Protein AF-A0A537W1F1-F1 (afdb_monomer_lite)

Secondary structure (DSSP, 8-state):
-GGGSPPGGGTTGGGS-HHHHHHHHHHHHHHHHHHHHHHHHHHHHHHHHHHHHHHTT--EEEEESHHHHHHHHHHHHHHHHHH---GGGEEEEETTTTHHHHS--TTGGG--HHHHTTT-

Radius of gyration: 18.55 Å; chains: 1; bounding box: 43×35×48 Å

Sequence (120 aa):
METERPSPRYSGIDLWSPAEILDSMIEGQFAAVAAVHAARPALERAALAIEERLRAGGRLVYAGAGTSGRLAVQDGAELMPTFSWPAERLLLLMAGGDDALLRAVEGAEDTADEAAALIY

pLDDT: mean 92.56, std 8.45, range [57.47, 98.75]

Structure (mmCIF, N/CA/C/O backbone):
data_AF-A0A537W1F1-F1
#
_entry.id   AF-A0A537W1F1-F1
#
loop_
_atom_site.group_PDB
_atom_site.id
_atom_site.type_symbol
_atom_site.label_atom_id
_atom_site.label_alt_id
_atom_site.label_comp_id
_atom_site.label_asym_id
_atom_site.label_entity_id
_atom_site.label_seq_id
_atom_site.pdbx_PDB_ins_code
_atom_site.Cartn_x
_atom_site.Cartn_y
_atom_site.Cartn_z
_atom_site.occupancy
_atom_site.B_iso_or_equiv
_atom_site.auth_seq_id
_atom_site.auth_comp_id
_atom_site.auth_asym_id
_atom_site.auth_atom_id
_atom_site.pdbx_PDB_model_num
ATOM 1 N N . MET A 1 1 ? -7.397 1.373 -17.934 1.00 73.56 1 MET A N 1
ATOM 2 C CA . MET A 1 1 ? -6.909 1.952 -16.662 1.00 73.56 1 MET A CA 1
ATOM 3 C C . MET A 1 1 ? -5.413 2.209 -16.824 1.00 73.56 1 MET A C 1
ATOM 5 O O . MET A 1 1 ? -4.805 1.475 -17.590 1.00 73.56 1 MET A O 1
ATOM 9 N N . GLU A 1 2 ? -4.820 3.235 -16.198 1.00 88.38 2 GLU A N 1
ATOM 10 C CA . GLU A 1 2 ? -3.374 3.515 -16.363 1.00 88.38 2 GLU A CA 1
ATOM 11 C C . GLU A 1 2 ? -2.491 2.323 -15.945 1.00 88.38 2 GLU A C 1
ATOM 13 O O . GLU A 1 2 ? -1.473 2.085 -16.584 1.00 88.38 2 GLU A O 1
ATOM 18 N N . THR A 1 3 ? -2.9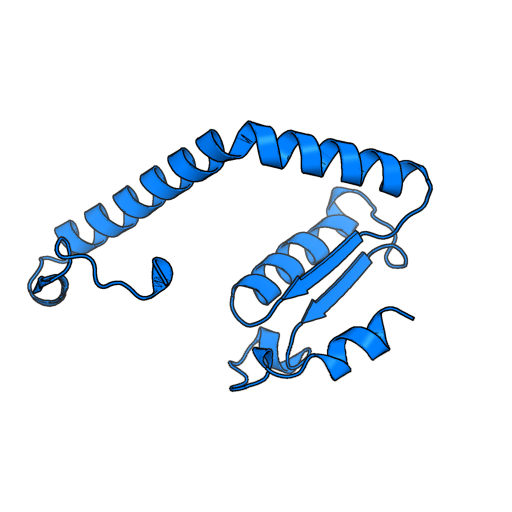17 1.534 -14.951 1.00 92.31 3 THR A N 1
ATOM 19 C CA . THR A 1 3 ? -2.228 0.311 -14.489 1.00 92.31 3 THR A CA 1
ATOM 20 C C . THR A 1 3 ? -2.141 -0.786 -15.552 1.00 92.31 3 THR A C 1
ATOM 22 O O . THR A 1 3 ? -1.173 -1.535 -15.567 1.00 92.31 3 THR A O 1
ATOM 25 N N . GLU A 1 4 ? -3.107 -0.835 -16.474 1.00 94.44 4 GLU A N 1
ATOM 26 C CA . GLU A 1 4 ? -3.192 -1.834 -17.551 1.00 94.44 4 GLU A CA 1
ATOM 27 C C . GLU A 1 4 ? -2.574 -1.341 -18.867 1.00 94.44 4 GLU A C 1
ATOM 29 O O . GLU A 1 4 ? -2.596 -2.044 -19.879 1.00 94.44 4 GLU A O 1
ATOM 34 N N . ARG A 1 5 ? -2.078 -0.094 -18.913 1.00 94.88 5 ARG A N 1
ATOM 35 C CA . ARG A 1 5 ? -1.526 0.468 -20.148 1.00 94.88 5 ARG A CA 1
ATOM 36 C C . ARG A 1 5 ? -0.080 -0.007 -20.322 1.00 94.88 5 ARG A C 1
ATOM 38 O O . ARG A 1 5 ? 0.760 0.327 -19.486 1.00 94.88 5 ARG A O 1
ATOM 45 N N . PRO A 1 6 ? 0.261 -0.693 -21.429 1.00 92.81 6 PRO A N 1
ATOM 46 C CA . PRO A 1 6 ? 1.639 -1.084 -21.680 1.00 92.81 6 PRO A CA 1
ATOM 47 C C . PRO A 1 6 ? 2.516 0.161 -21.816 1.00 92.81 6 PRO A C 1
ATOM 49 O O . PRO A 1 6 ? 2.169 1.123 -22.506 1.00 92.81 6 PRO A O 1
ATOM 52 N N . SER A 1 7 ? 3.667 0.140 -21.152 1.00 93.50 7 SER A N 1
ATOM 53 C CA . SER A 1 7 ? 4.656 1.208 -21.254 1.00 93.50 7 SER A CA 1
ATOM 54 C C . SER A 1 7 ? 5.547 0.968 -22.475 1.00 93.50 7 SER A C 1
ATOM 56 O O . SER A 1 7 ? 6.243 -0.050 -22.516 1.00 93.50 7 SER A O 1
ATOM 58 N N . PRO A 1 8 ? 5.612 1.901 -23.446 1.00 94.50 8 PRO A N 1
ATOM 59 C CA . PRO A 1 8 ? 6.502 1.767 -24.600 1.00 94.50 8 PRO A CA 1
ATOM 60 C C . PRO A 1 8 ? 7.977 1.601 -24.211 1.00 94.50 8 PRO A C 1
ATOM 62 O O . PRO A 1 8 ? 8.729 0.951 -24.936 1.00 94.50 8 PRO A O 1
ATOM 65 N N . ARG A 1 9 ? 8.373 2.133 -23.040 1.00 92.94 9 ARG A N 1
ATOM 66 C CA . ARG A 1 9 ? 9.722 1.994 -22.466 1.00 92.94 9 ARG A CA 1
ATOM 67 C C . ARG A 1 9 ? 10.142 0.531 -22.325 1.00 92.94 9 ARG A C 1
ATOM 69 O O . ARG A 1 9 ? 11.311 0.240 -22.525 1.00 92.94 9 ARG A O 1
ATOM 76 N N . TYR A 1 10 ? 9.212 -0.366 -21.997 1.00 95.31 10 TYR A N 1
ATOM 77 C CA . TYR A 1 10 ? 9.502 -1.772 -21.685 1.00 95.31 10 TYR A CA 1
ATOM 78 C C . TYR A 1 10 ? 9.147 -2.732 -22.831 1.00 95.31 10 TYR A C 1
ATOM 80 O O . TYR A 1 10 ? 9.070 -3.937 -22.623 1.00 95.31 10 TYR A O 1
ATOM 88 N N . SER A 1 11 ? 8.929 -2.218 -24.047 1.00 95.06 11 SER A N 1
ATOM 89 C CA . SER A 1 11 ? 8.447 -3.000 -25.201 1.00 95.06 11 SER A CA 1
ATOM 90 C C . SER A 1 11 ? 9.371 -4.134 -25.675 1.00 95.06 11 SER A C 1
ATOM 92 O O . SER A 1 11 ? 8.913 -4.990 -26.423 1.00 95.06 11 SER A O 1
ATOM 94 N N . GLY A 1 12 ? 10.632 -4.161 -25.236 1.00 96.19 12 GLY A N 1
ATOM 95 C CA . GLY A 1 12 ? 11.591 -5.239 -25.513 1.00 96.19 12 GLY A CA 1
ATOM 96 C C . GLY A 1 12 ? 12.371 -5.672 -24.274 1.00 96.19 12 GLY A C 1
ATOM 97 O O . GLY A 1 12 ? 13.548 -6.004 -24.382 1.00 96.19 12 GLY A O 1
ATOM 98 N N . ILE A 1 13 ? 11.752 -5.581 -23.090 1.00 96.62 13 ILE A N 1
ATOM 99 C CA . ILE A 1 13 ? 12.400 -5.885 -21.804 1.00 96.62 13 ILE A CA 1
ATOM 100 C C . ILE A 1 13 ? 12.926 -7.329 -21.716 1.00 96.62 13 ILE A C 1
ATOM 102 O O . ILE A 1 13 ? 13.877 -7.598 -20.993 1.00 96.62 13 ILE A O 1
ATOM 106 N N . ASP A 1 14 ? 12.347 -8.252 -22.482 1.00 96.62 14 ASP A N 1
ATOM 107 C CA . ASP A 1 14 ? 12.767 -9.649 -22.614 1.00 96.62 14 ASP A CA 1
ATOM 108 C C . ASP A 1 14 ? 14.097 -9.830 -23.368 1.00 96.62 14 ASP A C 1
ATOM 110 O O . ASP A 1 14 ? 14.732 -10.877 -23.253 1.00 96.62 14 ASP A O 1
ATOM 114 N N . LEU A 1 15 ? 14.535 -8.808 -24.109 1.00 97.88 15 LEU A N 1
ATOM 115 C CA . LEU A 1 15 ? 15.807 -8.784 -24.838 1.00 97.88 15 LEU A CA 1
ATOM 116 C C . LEU A 1 15 ? 16.911 -8.022 -24.093 1.00 97.88 15 LEU A C 1
ATOM 118 O O . LEU A 1 15 ? 18.047 -7.970 -24.569 1.00 97.88 15 LEU A O 1
ATOM 122 N N . TRP A 1 16 ? 16.586 -7.394 -22.962 1.00 98.25 16 TRP A N 1
ATOM 123 C CA . TRP A 1 16 ? 17.540 -6.613 -22.181 1.00 98.25 16 TRP A CA 1
ATOM 124 C C . TRP A 1 16 ? 18.517 -7.514 -21.432 1.00 98.25 16 TRP A C 1
ATOM 126 O O . TRP A 1 16 ? 18.226 -8.661 -21.083 1.00 98.25 16 TRP A O 1
ATOM 136 N N . SER A 1 17 ? 19.697 -6.976 -21.142 1.00 98.69 17 SER A N 1
ATOM 137 C CA . SER A 1 17 ? 20.621 -7.625 -20.223 1.00 98.69 17 SER A CA 1
ATOM 138 C C . SER A 1 17 ? 20.040 -7.659 -18.800 1.00 98.69 17 SER A C 1
ATOM 140 O O . SER A 1 17 ? 19.263 -6.779 -18.415 1.00 98.69 17 SER A O 1
ATOM 142 N N . PRO A 1 18 ? 20.458 -8.618 -17.953 1.00 98.38 18 PRO A N 1
ATOM 143 C CA . PRO A 1 18 ? 20.031 -8.650 -16.555 1.00 98.38 18 PRO A CA 1
ATOM 144 C C . PRO A 1 18 ? 20.325 -7.351 -15.789 1.00 98.38 18 PRO A C 1
ATOM 146 O O . PRO A 1 18 ? 19.546 -6.974 -14.919 1.00 98.38 18 PRO A O 1
ATOM 149 N N . ALA A 1 19 ? 21.421 -6.657 -16.118 1.00 98.56 19 ALA A N 1
ATOM 150 C CA . ALA A 1 19 ? 21.773 -5.383 -15.495 1.00 98.56 19 ALA A CA 1
ATOM 151 C C . ALA A 1 19 ? 20.749 -4.287 -15.828 1.00 98.56 19 ALA A C 1
ATOM 153 O O . ALA A 1 19 ? 20.243 -3.637 -14.922 1.00 98.56 19 ALA A O 1
ATOM 154 N N . GLU A 1 20 ? 20.369 -4.149 -17.101 1.00 98.31 20 GLU A N 1
ATOM 155 C CA . GLU A 1 20 ? 19.358 -3.174 -17.536 1.00 98.31 20 GLU A CA 1
ATOM 156 C C . GLU A 1 20 ? 17.984 -3.456 -16.913 1.00 98.31 20 GLU A C 1
ATOM 158 O O . GLU A 1 20 ? 17.278 -2.530 -16.511 1.00 98.31 20 GLU A O 1
ATOM 163 N N . ILE A 1 21 ? 17.609 -4.735 -16.782 1.00 98.19 21 ILE A N 1
ATOM 164 C CA . ILE A 1 21 ? 16.371 -5.126 -16.095 1.00 98.19 21 ILE A CA 1
ATOM 165 C C . ILE A 1 21 ? 16.423 -4.681 -14.630 1.00 98.19 21 ILE A C 1
ATOM 167 O O . ILE A 1 21 ? 15.496 -4.013 -14.167 1.00 98.19 21 ILE A O 1
ATOM 171 N N . LEU A 1 22 ? 17.503 -5.004 -13.911 1.00 98.25 22 LEU A N 1
ATOM 172 C CA . LEU A 1 22 ? 17.668 -4.630 -12.504 1.00 98.25 22 LEU A CA 1
ATOM 173 C C . LEU A 1 22 ? 17.652 -3.112 -12.307 1.00 98.25 22 LEU A C 1
ATOM 175 O O . LEU A 1 22 ? 16.922 -2.625 -11.441 1.00 98.25 22 LEU A O 1
ATOM 179 N N . ASP A 1 23 ? 18.383 -2.370 -13.136 1.00 98.19 23 ASP A N 1
ATOM 180 C CA . ASP A 1 23 ? 18.399 -0.909 -13.094 1.00 98.19 23 ASP A CA 1
ATOM 181 C C . ASP A 1 23 ? 16.985 -0.350 -13.294 1.00 98.19 23 ASP A C 1
ATOM 183 O O . ASP A 1 23 ? 16.535 0.494 -12.519 1.00 98.19 23 ASP A O 1
ATOM 187 N N . SER A 1 24 ? 16.218 -0.895 -14.244 1.00 97.56 24 SER A N 1
ATOM 188 C CA . SER A 1 24 ? 14.842 -0.451 -14.490 1.00 97.56 24 SER A CA 1
ATOM 189 C C . SER A 1 24 ? 13.881 -0.726 -13.326 1.00 97.56 24 SER A C 1
ATOM 191 O O . SER A 1 24 ? 12.981 0.076 -13.057 1.00 97.56 24 SER A O 1
ATOM 193 N N . MET A 1 25 ? 14.077 -1.829 -12.596 1.00 97.38 25 MET A N 1
ATOM 194 C CA . MET A 1 25 ? 13.294 -2.138 -11.397 1.00 97.38 25 MET A CA 1
ATOM 195 C C . MET A 1 25 ? 13.617 -1.158 -10.265 1.00 97.38 25 MET A C 1
ATOM 197 O O . MET A 1 25 ? 12.704 -0.687 -9.584 1.00 97.38 25 MET A O 1
ATOM 201 N N . ILE A 1 26 ? 14.899 -0.822 -10.086 1.00 98.25 26 ILE A N 1
ATOM 202 C CA . ILE A 1 26 ? 15.370 0.149 -9.090 1.00 98.25 26 ILE A CA 1
ATOM 203 C C . ILE A 1 26 ? 14.844 1.554 -9.415 1.00 98.25 26 ILE A C 1
ATOM 205 O O . ILE A 1 26 ? 14.326 2.241 -8.535 1.00 98.25 26 ILE A O 1
ATOM 209 N N . GLU A 1 27 ? 14.895 1.972 -10.680 1.00 97.56 27 GLU A N 1
ATOM 210 C CA . GLU A 1 27 ? 14.283 3.223 -11.144 1.00 97.56 27 GLU A CA 1
ATOM 211 C C . GLU A 1 27 ? 12.782 3.282 -10.833 1.00 97.56 27 GLU A C 1
ATOM 213 O O . GLU A 1 27 ? 12.281 4.316 -10.384 1.00 97.56 27 GLU A O 1
ATOM 218 N N . GLY A 1 28 ? 12.070 2.163 -11.005 1.00 97.00 28 GLY A N 1
ATOM 219 C CA . GLY A 1 28 ? 10.670 2.032 -10.605 1.00 97.00 28 GLY A CA 1
ATOM 220 C C . GLY A 1 28 ? 10.448 2.306 -9.112 1.00 97.00 28 GLY A C 1
ATOM 221 O O . GLY A 1 28 ? 9.488 2.991 -8.756 1.00 97.00 28 GLY A O 1
ATOM 222 N N . GLN A 1 29 ? 11.361 1.863 -8.239 1.00 98.12 29 GLN A N 1
ATOM 223 C CA . GLN A 1 29 ? 11.301 2.176 -6.804 1.00 98.12 29 GLN A CA 1
ATOM 224 C C . GLN A 1 29 ? 11.493 3.674 -6.538 1.00 98.12 29 GLN A C 1
ATOM 226 O O . GLN A 1 29 ? 10.752 4.258 -5.747 1.00 98.12 29 GLN A O 1
ATOM 231 N N . PHE A 1 30 ? 12.429 4.334 -7.228 1.00 98.31 30 PHE A N 1
ATOM 232 C CA . PHE A 1 30 ? 12.597 5.786 -7.099 1.00 98.31 30 PHE A CA 1
ATOM 233 C C . PHE A 1 30 ? 11.357 6.556 -7.566 1.00 98.31 30 PHE A C 1
ATOM 235 O O . PHE A 1 30 ? 10.935 7.508 -6.904 1.00 98.31 30 PHE A O 1
ATOM 242 N N . ALA A 1 31 ? 10.732 6.123 -8.663 1.00 97.31 31 ALA A N 1
ATOM 243 C CA . ALA A 1 31 ? 9.477 6.700 -9.130 1.00 97.31 31 ALA A CA 1
ATOM 244 C C . ALA A 1 31 ? 8.342 6.508 -8.108 1.00 97.31 31 ALA A C 1
ATOM 246 O O . ALA A 1 31 ? 7.582 7.445 -7.859 1.00 97.31 31 ALA A O 1
ATOM 247 N N . ALA A 1 32 ? 8.262 5.339 -7.464 1.00 97.44 32 ALA A N 1
ATOM 248 C CA . ALA A 1 32 ? 7.295 5.081 -6.398 1.00 97.44 32 ALA A CA 1
ATOM 249 C C . ALA A 1 32 ? 7.499 6.026 -5.201 1.00 97.44 32 ALA A C 1
ATOM 251 O O . ALA A 1 32 ? 6.540 6.641 -4.734 1.00 97.44 32 ALA A O 1
ATOM 252 N N . VAL A 1 33 ? 8.745 6.230 -4.756 1.00 98.31 33 VAL A N 1
ATOM 253 C CA . VAL A 1 33 ? 9.068 7.193 -3.686 1.00 98.31 33 VAL A CA 1
ATOM 254 C C . VAL A 1 33 ? 8.647 8.614 -4.073 1.00 98.31 33 VAL A C 1
ATOM 256 O O . VAL A 1 33 ? 8.023 9.314 -3.272 1.00 98.31 33 VAL A O 1
ATOM 259 N N . ALA A 1 34 ? 8.927 9.040 -5.308 1.00 98.56 34 ALA A N 1
ATOM 260 C CA . ALA A 1 34 ? 8.514 10.352 -5.800 1.00 98.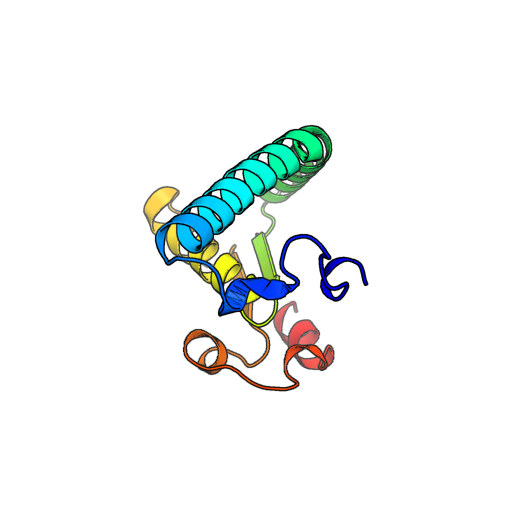56 34 ALA A CA 1
ATOM 261 C C . ALA A 1 34 ? 6.981 10.506 -5.832 1.00 98.56 34 ALA A C 1
ATOM 263 O O . ALA A 1 34 ? 6.458 11.553 -5.439 1.00 98.56 34 ALA A O 1
ATOM 264 N N . ALA A 1 35 ? 6.252 9.462 -6.238 1.00 98.31 35 ALA A N 1
ATOM 265 C CA . ALA A 1 35 ? 4.792 9.450 -6.242 1.00 98.31 35 ALA A CA 1
ATOM 266 C C . ALA A 1 35 ? 4.210 9.559 -4.821 1.00 98.31 35 ALA A C 1
ATOM 268 O O . ALA A 1 35 ? 3.308 10.364 -4.587 1.00 98.31 35 ALA A O 1
ATOM 269 N N . VAL A 1 36 ? 4.764 8.821 -3.851 1.00 98.19 36 VAL A N 1
ATOM 270 C CA . VAL A 1 36 ? 4.368 8.918 -2.435 1.00 98.19 36 VAL A CA 1
ATOM 271 C C . VAL A 1 36 ? 4.635 10.321 -1.888 1.00 98.19 36 VAL A C 1
ATOM 273 O O . VAL A 1 36 ? 3.776 10.899 -1.221 1.00 98.19 36 VAL A O 1
ATOM 276 N N . HIS A 1 37 ? 5.784 10.915 -2.220 1.00 98.50 37 HIS A N 1
ATOM 277 C CA . HIS A 1 37 ? 6.091 12.289 -1.828 1.00 98.50 37 HIS A CA 1
ATOM 278 C C . HIS A 1 37 ? 5.079 13.289 -2.410 1.00 98.50 37 HIS A C 1
ATOM 280 O O . HIS A 1 37 ? 4.598 14.170 -1.697 1.00 98.50 37 HIS A O 1
ATOM 286 N N . ALA A 1 38 ? 4.695 13.136 -3.680 1.00 98.56 38 ALA A N 1
ATOM 287 C CA . ALA A 1 38 ? 3.658 13.963 -4.295 1.00 98.56 38 ALA A CA 1
ATOM 288 C C . ALA A 1 38 ? 2.278 13.774 -3.629 1.00 98.56 38 ALA A C 1
ATOM 290 O O . ALA A 1 38 ? 1.517 14.733 -3.502 1.00 98.56 38 ALA A O 1
ATOM 291 N N . ALA A 1 39 ? 1.972 12.567 -3.142 1.00 98.56 39 ALA A N 1
ATOM 292 C CA . ALA A 1 39 ? 0.738 12.256 -2.420 1.00 98.56 39 ALA A CA 1
ATOM 293 C C . ALA A 1 39 ? 0.716 12.762 -0.963 1.00 98.56 39 ALA A C 1
ATOM 295 O O . ALA A 1 39 ? -0.335 12.703 -0.315 1.00 98.56 39 ALA A O 1
ATOM 296 N N . ARG A 1 40 ? 1.830 13.302 -0.444 1.00 98.62 40 ARG A N 1
ATOM 297 C CA . ARG A 1 40 ? 1.981 13.744 0.954 1.00 98.62 40 ARG A CA 1
ATOM 298 C C . ARG A 1 40 ? 0.800 14.569 1.488 1.00 98.62 40 ARG A C 1
ATOM 300 O O . ARG A 1 40 ? 0.332 14.233 2.572 1.00 98.62 40 ARG A O 1
ATOM 307 N N . PRO A 1 41 ? 0.254 15.583 0.782 1.00 98.62 41 PRO A N 1
ATOM 308 C CA . PRO A 1 41 ? -0.866 16.356 1.321 1.00 98.62 41 PRO A CA 1
ATOM 309 C C . PRO A 1 41 ? -2.134 15.520 1.545 1.00 98.62 41 PRO A C 1
ATOM 311 O O . PRO A 1 41 ? -2.915 15.811 2.446 1.00 98.62 41 PRO A O 1
ATOM 314 N N . ALA A 1 42 ? -2.379 14.500 0.716 1.00 98.69 42 ALA A N 1
ATOM 315 C CA . ALA A 1 42 ? -3.516 13.597 0.892 1.00 98.69 42 ALA A CA 1
ATOM 316 C C . ALA A 1 42 ? -3.283 12.621 2.050 1.00 98.69 42 ALA A C 1
ATOM 318 O O . ALA A 1 42 ? -4.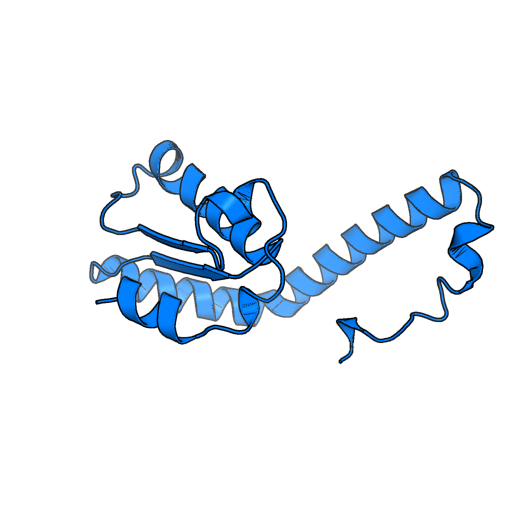189 12.415 2.856 1.00 98.69 42 ALA A O 1
ATOM 319 N N . LEU A 1 43 ? -2.062 12.089 2.162 1.00 98.56 43 LEU A N 1
ATOM 320 C CA . LEU A 1 43 ? -1.654 11.221 3.267 1.00 98.56 43 LEU A CA 1
ATOM 321 C C . LEU A 1 43 ? -1.750 11.942 4.617 1.00 98.56 43 LEU A C 1
ATOM 323 O O . LEU A 1 43 ? -2.271 11.377 5.570 1.00 98.56 43 LEU A O 1
ATOM 327 N N . GLU A 1 44 ? -1.331 13.206 4.688 1.00 98.69 44 GLU A N 1
ATOM 328 C CA . GLU A 1 44 ? -1.441 14.034 5.895 1.00 98.69 44 GLU A CA 1
ATOM 329 C C . GLU A 1 44 ? -2.900 14.211 6.335 1.00 98.69 44 GLU A C 1
ATOM 331 O O . GLU A 1 44 ? -3.234 13.979 7.496 1.00 98.69 44 GLU A O 1
ATOM 336 N N . ARG A 1 45 ? -3.799 14.542 5.398 1.00 98.75 45 ARG A N 1
ATOM 337 C CA . ARG A 1 45 ? -5.236 14.645 5.700 1.00 98.75 45 ARG A CA 1
ATOM 338 C C . ARG A 1 45 ? -5.818 13.320 6.185 1.00 98.75 45 ARG A C 1
ATOM 340 O O . ARG A 1 45 ? -6.617 13.323 7.118 1.00 98.75 45 ARG A O 1
ATOM 347 N N . ALA A 1 46 ? -5.430 12.208 5.562 1.00 98.31 46 ALA A N 1
ATOM 348 C CA . ALA A 1 46 ? -5.874 10.882 5.977 1.00 98.31 46 ALA A CA 1
ATOM 349 C C . ALA A 1 46 ? -5.377 10.549 7.391 1.00 98.31 46 ALA A C 1
ATOM 351 O O . ALA A 1 46 ? -6.179 10.152 8.231 1.00 98.31 46 ALA A O 1
ATOM 352 N N . ALA A 1 47 ? -4.095 10.783 7.682 1.00 98.31 47 ALA A N 1
ATOM 353 C CA . ALA A 1 47 ? -3.501 10.516 8.987 1.00 98.31 47 ALA A CA 1
ATOM 354 C C . ALA A 1 47 ? -4.184 11.309 10.112 1.00 98.31 47 ALA A C 1
ATOM 356 O O . ALA A 1 47 ? -4.552 10.721 11.124 1.00 98.31 47 ALA A O 1
ATOM 357 N N . LEU A 1 48 ? -4.433 12.610 9.914 1.00 98.62 48 LEU A N 1
ATOM 358 C CA . LEU A 1 48 ? -5.128 13.450 10.901 1.00 98.62 48 LEU A CA 1
ATOM 359 C C . LEU A 1 48 ? -6.577 12.993 11.130 1.00 98.62 48 LEU A C 1
ATOM 361 O O . LEU A 1 48 ? -7.040 12.905 12.266 1.00 98.62 48 LEU A O 1
ATOM 365 N N . ALA A 1 49 ? -7.291 12.642 10.058 1.00 98.50 49 ALA A N 1
ATOM 366 C CA . ALA A 1 49 ? -8.656 12.131 10.157 1.00 98.50 49 ALA A CA 1
ATOM 367 C C . ALA A 1 49 ? -8.721 10.762 10.864 1.00 98.50 49 ALA A C 1
ATOM 369 O O . ALA A 1 49 ? -9.674 10.482 11.600 1.00 98.50 49 ALA A O 1
ATOM 370 N N . ILE A 1 50 ? -7.729 9.899 10.635 1.00 97.94 50 ILE A N 1
ATOM 371 C CA . ILE A 1 50 ? -7.590 8.609 11.316 1.00 97.94 50 ILE A CA 1
ATOM 372 C C . ILE A 1 50 ? -7.283 8.839 12.799 1.00 97.94 50 ILE A C 1
ATOM 374 O O . ILE A 1 50 ? -7.979 8.283 13.645 1.00 97.94 50 ILE A O 1
ATOM 378 N N . GLU A 1 51 ? -6.313 9.697 13.125 1.00 97.94 51 GLU A N 1
ATOM 379 C CA . GLU A 1 51 ? -5.933 10.022 14.504 1.00 97.94 51 GLU A CA 1
ATOM 380 C C . GLU A 1 51 ? -7.144 10.462 15.336 1.00 97.94 51 GLU A C 1
ATOM 382 O O . GLU A 1 51 ? -7.388 9.909 16.409 1.00 97.94 51 GLU A O 1
ATOM 387 N N . GLU A 1 52 ? -7.935 11.408 14.826 1.00 98.50 52 GLU A N 1
ATOM 388 C CA . GLU A 1 52 ? -9.134 11.916 15.499 1.00 98.50 52 GLU A CA 1
ATOM 389 C C . GLU A 1 52 ? -10.106 10.779 15.870 1.00 98.50 52 GLU A C 1
ATOM 391 O O . GLU A 1 52 ? -10.553 10.670 17.016 1.00 98.50 52 GLU A O 1
ATOM 396 N N . ARG A 1 53 ? -10.381 9.869 14.926 1.00 98.19 53 ARG A N 1
ATOM 397 C CA . ARG A 1 53 ? -11.284 8.721 15.132 1.00 98.19 53 ARG A CA 1
ATOM 398 C C . ARG A 1 53 ? -10.707 7.701 16.102 1.00 98.19 53 ARG A C 1
ATOM 400 O O . ARG A 1 53 ? -11.438 7.138 16.916 1.00 98.19 53 ARG A O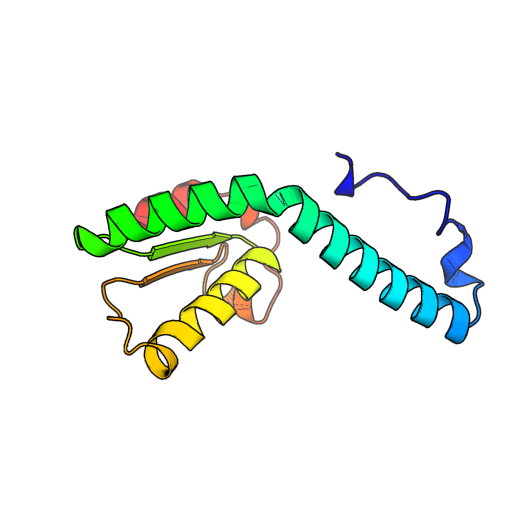 1
ATOM 407 N N . LEU A 1 54 ? -9.400 7.464 16.041 1.00 97.00 54 LEU A N 1
ATOM 408 C CA . LEU A 1 54 ? -8.724 6.559 16.963 1.00 97.00 54 LEU A CA 1
ATOM 409 C C . LEU A 1 54 ? -8.703 7.134 18.387 1.00 97.00 54 LEU A C 1
ATOM 411 O O . LEU A 1 54 ? -8.895 6.382 19.343 1.00 97.00 54 LEU A O 1
ATOM 415 N N . ARG A 1 55 ? -8.562 8.451 18.570 1.00 96.88 55 ARG A N 1
ATOM 416 C CA . ARG A 1 55 ? -8.687 9.083 19.897 1.00 96.88 55 ARG A CA 1
ATOM 417 C C . ARG A 1 55 ? -10.088 8.948 20.483 1.00 96.88 55 ARG A C 1
ATOM 419 O O . ARG A 1 55 ? -10.217 8.771 21.689 1.00 96.88 55 ARG A O 1
ATOM 426 N N . ALA A 1 56 ? -11.117 8.955 19.640 1.00 97.75 56 ALA A N 1
ATOM 427 C CA . ALA A 1 56 ? -12.503 8.726 20.044 1.00 97.75 56 ALA A CA 1
ATOM 428 C C . ALA A 1 56 ? -12.839 7.245 20.346 1.00 97.75 56 ALA A C 1
ATOM 430 O O . ALA A 1 56 ? -14.003 6.913 20.553 1.00 97.75 56 ALA A O 1
ATOM 431 N N . GLY A 1 57 ? -11.846 6.346 20.364 1.00 96.50 57 GLY A N 1
ATOM 432 C CA . GLY A 1 57 ? -12.047 4.917 20.632 1.00 96.50 57 GLY A CA 1
ATOM 433 C C . GLY A 1 57 ? -12.401 4.083 19.397 1.00 96.50 57 GLY A C 1
ATOM 434 O O . GLY A 1 57 ? -12.785 2.926 19.536 1.00 96.50 57 GLY A O 1
ATOM 435 N N . GLY A 1 58 ? -12.255 4.637 18.189 1.00 96.62 58 GLY A N 1
ATOM 436 C CA . GLY A 1 58 ? -12.535 3.935 16.935 1.00 96.62 58 GLY A CA 1
ATOM 437 C C . GLY A 1 58 ? -11.608 2.745 16.655 1.00 96.62 58 GLY A C 1
ATOM 438 O O . GLY A 1 58 ? -10.605 2.527 17.340 1.00 96.62 58 GLY A O 1
ATOM 439 N N . ARG A 1 59 ? -11.939 1.988 15.609 1.00 96.06 59 ARG A N 1
ATOM 440 C CA . ARG A 1 59 ? -11.167 0.834 15.121 1.00 96.06 59 ARG A CA 1
ATOM 441 C C . ARG A 1 59 ? -10.399 1.210 13.856 1.00 96.06 59 ARG A C 1
ATOM 443 O O . ARG A 1 59 ? -10.863 2.056 13.091 1.00 96.06 59 ARG A O 1
ATOM 450 N N . LEU A 1 60 ? -9.268 0.556 13.626 1.00 96.19 60 LEU A N 1
ATOM 451 C CA . LEU A 1 60 ? -8.571 0.567 12.347 1.00 96.19 60 LEU A CA 1
ATOM 452 C C . LEU A 1 60 ? -9.030 -0.646 11.537 1.00 96.19 60 LEU A C 1
ATOM 454 O O . LEU A 1 60 ? -8.954 -1.775 12.017 1.00 96.19 60 LEU A O 1
ATOM 458 N N . VAL A 1 61 ? -9.543 -0.403 10.334 1.00 95.00 61 VAL A N 1
ATOM 459 C CA . VAL A 1 61 ? -10.045 -1.454 9.444 1.00 95.00 61 VAL A CA 1
ATOM 460 C C . VAL A 1 61 ? -9.281 -1.375 8.134 1.00 95.00 61 VAL A C 1
ATOM 462 O O . VAL A 1 61 ? -9.336 -0.348 7.456 1.00 95.00 61 VAL A O 1
ATOM 465 N N . TYR A 1 62 ? -8.601 -2.456 7.771 1.00 94.56 62 TYR A N 1
ATOM 466 C CA . TYR A 1 62 ? -8.024 -2.615 6.445 1.00 94.56 62 TYR A CA 1
ATOM 467 C C . TYR A 1 62 ? -8.847 -3.597 5.629 1.00 94.56 62 TYR A C 1
ATOM 469 O O . TYR A 1 62 ? -9.285 -4.617 6.150 1.00 94.56 62 TYR A O 1
ATOM 477 N N . ALA A 1 63 ? -9.040 -3.290 4.350 1.00 91.88 63 ALA A N 1
ATOM 478 C CA . ALA A 1 63 ? -9.737 -4.157 3.415 1.00 91.88 63 ALA A CA 1
ATOM 479 C C . ALA A 1 63 ? -8.994 -4.194 2.083 1.00 91.88 63 ALA A C 1
ATOM 481 O O . ALA A 1 63 ? -8.588 -3.150 1.568 1.00 91.88 63 ALA A O 1
ATOM 482 N N . GLY A 1 64 ? -8.821 -5.387 1.521 1.00 92.00 64 GLY A N 1
ATOM 483 C CA . GLY A 1 64 ? -8.184 -5.542 0.223 1.00 92.00 64 GLY A CA 1
ATOM 484 C C . GLY A 1 64 ? -8.162 -6.979 -0.279 1.00 92.00 64 GLY A C 1
ATOM 485 O O . GLY A 1 64 ? -8.403 -7.930 0.460 1.00 92.00 64 GLY A O 1
ATOM 486 N N . ALA A 1 65 ? -7.825 -7.117 -1.556 1.00 92.62 65 ALA A N 1
ATOM 487 C CA . ALA A 1 65 ? -7.588 -8.388 -2.223 1.00 92.62 65 ALA A CA 1
ATOM 488 C C . ALA A 1 65 ? -6.122 -8.496 -2.662 1.00 92.62 65 ALA A C 1
ATOM 490 O O . ALA A 1 65 ? -5.394 -7.496 -2.713 1.00 92.62 65 ALA A O 1
ATOM 491 N N . GLY A 1 66 ? -5.683 -9.719 -2.970 1.00 92.88 66 GLY A N 1
ATOM 492 C CA . GLY A 1 66 ? -4.358 -9.995 -3.523 1.00 92.88 66 GLY A CA 1
ATOM 493 C C . GLY A 1 66 ? -3.217 -9.304 -2.766 1.00 92.88 66 GLY A C 1
ATOM 494 O O . GLY A 1 66 ? -3.119 -9.377 -1.542 1.00 92.88 66 GLY A O 1
ATOM 495 N N . THR A 1 67 ? -2.333 -8.628 -3.500 1.00 94.69 67 THR A N 1
ATOM 496 C CA . THR A 1 67 ? -1.162 -7.945 -2.925 1.00 94.69 67 THR A CA 1
ATOM 497 C C . THR A 1 67 ? -1.542 -6.832 -1.946 1.00 94.69 67 THR A C 1
ATOM 499 O O . THR A 1 67 ? -0.920 -6.729 -0.891 1.00 94.69 67 THR A O 1
ATOM 502 N N . SER A 1 68 ? -2.573 -6.035 -2.238 1.00 95.19 68 SER A N 1
ATOM 503 C CA . SER A 1 68 ? -3.005 -4.945 -1.351 1.00 95.19 68 SER A CA 1
ATOM 504 C C . SER A 1 68 ? -3.514 -5.471 -0.009 1.00 95.19 68 SER A C 1
ATOM 506 O O . SER A 1 68 ? -3.148 -4.939 1.037 1.00 95.19 68 SER A O 1
ATOM 508 N N . GLY A 1 69 ? -4.304 -6.550 -0.026 1.00 94.19 69 GLY A N 1
ATOM 509 C CA . GLY A 1 69 ? -4.778 -7.203 1.196 1.00 94.19 69 GLY A CA 1
ATOM 510 C C . GLY A 1 69 ? -3.634 -7.797 2.026 1.00 94.19 69 GLY A C 1
ATOM 511 O O . GLY A 1 69 ? -3.587 -7.610 3.239 1.00 94.19 69 GLY A O 1
ATOM 512 N N . ARG A 1 70 ? -2.638 -8.417 1.380 1.00 95.44 70 ARG A N 1
ATOM 513 C CA . ARG A 1 70 ? -1.446 -8.936 2.076 1.00 95.44 70 ARG A CA 1
ATOM 514 C C . ARG A 1 70 ? -0.604 -7.830 2.716 1.00 95.44 70 ARG A C 1
ATOM 516 O O . ARG A 1 70 ? -0.151 -8.006 3.842 1.00 95.44 70 ARG A O 1
ATOM 523 N N . LEU A 1 71 ? -0.431 -6.687 2.045 1.00 96.38 71 LEU A N 1
ATOM 524 C CA . LEU A 1 71 ? 0.255 -5.523 2.626 1.00 96.38 71 LEU A CA 1
ATOM 525 C C . LEU A 1 71 ? -0.491 -4.976 3.849 1.00 96.38 71 LEU A C 1
ATOM 527 O O . LEU A 1 71 ? 0.136 -4.670 4.859 1.00 96.38 71 LEU A O 1
ATOM 531 N N . ALA A 1 72 ? -1.822 -4.907 3.784 1.00 95.25 72 ALA A N 1
ATOM 532 C CA . ALA A 1 72 ? -2.658 -4.528 4.920 1.00 95.25 72 ALA A CA 1
ATOM 533 C C . ALA A 1 72 ? -2.509 -5.488 6.112 1.00 95.25 72 ALA A C 1
ATOM 535 O O . ALA A 1 72 ? -2.407 -5.046 7.255 1.00 95.25 72 ALA A O 1
ATOM 536 N N . VAL A 1 73 ? -2.473 -6.798 5.854 1.00 94.69 73 VAL A N 1
ATOM 537 C CA . VAL A 1 73 ? -2.262 -7.808 6.900 1.00 94.69 73 VAL A CA 1
ATOM 538 C C . VAL A 1 73 ? -0.870 -7.683 7.516 1.00 94.69 73 VAL A C 1
ATOM 540 O O . VAL A 1 73 ? -0.747 -7.759 8.736 1.00 94.69 73 VAL A O 1
ATOM 543 N N . GLN A 1 74 ? 0.158 -7.436 6.699 1.00 96.00 74 GLN A N 1
ATOM 544 C CA . GLN A 1 74 ? 1.520 -7.211 7.181 1.00 96.00 74 GLN A CA 1
ATOM 545 C C . GLN A 1 74 ? 1.599 -5.984 8.102 1.00 96.00 74 GLN A C 1
ATOM 547 O O . GLN A 1 74 ? 2.168 -6.086 9.183 1.00 96.00 74 GLN A O 1
ATOM 552 N N . ASP A 1 75 ? 1.007 -4.850 7.714 1.00 96.81 75 ASP A N 1
ATOM 553 C CA . ASP A 1 75 ? 0.969 -3.651 8.563 1.00 96.81 75 ASP A CA 1
ATOM 554 C C . ASP A 1 75 ? 0.201 -3.906 9.870 1.00 96.81 75 ASP A C 1
ATOM 556 O O . ASP A 1 75 ? 0.703 -3.637 10.960 1.00 96.81 75 ASP A O 1
ATOM 560 N N . GLY A 1 76 ? -0.987 -4.514 9.777 1.00 95.44 76 GLY A N 1
ATOM 561 C CA . GLY A 1 76 ? -1.814 -4.824 10.941 1.00 95.44 76 GLY A CA 1
ATOM 562 C C . GLY A 1 76 ? -1.143 -5.763 11.946 1.00 95.44 76 GLY A C 1
ATOM 563 O O . GLY A 1 76 ? -1.263 -5.549 13.154 1.00 95.44 76 GLY A O 1
ATOM 564 N N . ALA A 1 77 ? -0.411 -6.774 11.467 1.00 94.31 77 ALA A N 1
ATOM 565 C CA . ALA A 1 77 ? 0.305 -7.726 12.315 1.00 94.31 77 ALA A CA 1
ATOM 566 C C . ALA A 1 77 ? 1.373 -7.053 13.198 1.00 94.31 77 ALA A C 1
ATOM 568 O O . ALA A 1 77 ? 1.604 -7.492 14.325 1.00 94.31 77 ALA A O 1
ATOM 569 N N . GLU A 1 78 ? 1.976 -5.960 12.726 1.00 97.56 78 GLU A N 1
ATOM 570 C CA . GLU A 1 78 ? 3.028 -5.230 13.442 1.00 97.56 78 GLU A CA 1
ATOM 571 C C . GLU A 1 78 ? 2.484 -4.241 14.488 1.00 97.56 78 GLU A C 1
ATOM 573 O O . GLU A 1 78 ? 3.223 -3.810 15.378 1.00 97.56 78 GLU A O 1
ATOM 578 N N . LEU A 1 79 ? 1.190 -3.897 14.453 1.00 96.62 79 LEU A N 1
ATOM 579 C CA . LEU A 1 79 ? 0.608 -2.908 15.370 1.00 96.62 79 LEU A CA 1
ATOM 580 C C . LEU A 1 79 ? 0.637 -3.356 16.836 1.00 96.62 79 LEU A C 1
ATOM 582 O O . LEU A 1 79 ? 0.956 -2.562 17.727 1.00 96.62 79 LEU A O 1
ATOM 586 N N . MET A 1 80 ? 0.303 -4.621 17.105 1.00 93.69 80 MET A N 1
ATOM 587 C CA . MET A 1 80 ? 0.278 -5.156 18.469 1.00 93.69 80 MET A CA 1
ATOM 588 C C . MET A 1 80 ? 1.678 -5.191 19.110 1.00 93.69 80 MET A C 1
ATOM 590 O O . MET A 1 80 ? 1.834 -4.584 20.170 1.00 93.69 80 MET A O 1
ATOM 594 N N . PRO A 1 81 ? 2.713 -5.808 18.503 1.00 96.94 81 PRO A N 1
ATOM 595 C CA . PRO A 1 81 ? 4.048 -5.830 19.103 1.00 96.94 81 PRO A CA 1
ATOM 596 C C . PRO A 1 81 ? 4.727 -4.451 19.139 1.00 96.94 81 PRO A C 1
ATOM 598 O O . PRO A 1 81 ? 5.491 -4.187 20.065 1.00 96.94 81 PRO A O 1
ATOM 601 N N . THR A 1 82 ? 4.443 -3.560 18.180 1.00 97.62 82 THR A N 1
ATOM 602 C CA . THR A 1 82 ? 5.115 -2.249 18.091 1.00 97.62 82 THR A CA 1
ATOM 603 C C . THR A 1 82 ? 4.485 -1.204 19.009 1.00 97.62 82 THR A C 1
ATOM 605 O O . THR A 1 82 ? 5.192 -0.438 19.664 1.00 97.62 82 THR A O 1
ATOM 608 N N . PHE A 1 83 ? 3.152 -1.167 19.082 1.00 96.81 83 PHE A N 1
ATOM 609 C CA . PHE A 1 83 ? 2.415 -0.097 19.762 1.00 96.81 83 PHE A CA 1
ATOM 610 C C . PHE A 1 83 ? 1.531 -0.592 20.908 1.00 96.81 83 PHE A C 1
ATOM 612 O O . PHE A 1 83 ? 0.784 0.204 21.475 1.00 96.81 83 PHE A O 1
ATOM 619 N N . SER A 1 84 ? 1.588 -1.886 21.257 1.00 96.50 84 SER A N 1
ATOM 620 C CA . SER A 1 84 ? 0.625 -2.513 22.179 1.00 96.50 84 SER A CA 1
ATOM 621 C C . SER A 1 84 ? -0.822 -2.259 21.739 1.00 96.50 84 SER A C 1
ATOM 623 O O . SER A 1 84 ? -1.700 -1.989 22.559 1.00 96.50 84 SER A O 1
ATOM 625 N N . TRP A 1 85 ? -1.055 -2.279 20.420 1.00 96.69 85 TRP A N 1
ATOM 626 C CA . TRP A 1 85 ? -2.361 -1.980 19.846 1.00 96.69 85 TRP A CA 1
ATOM 627 C C . TRP A 1 85 ? -3.413 -3.008 20.299 1.00 96.69 85 TRP A C 1
ATOM 629 O O . TRP A 1 85 ? -3.150 -4.210 20.196 1.00 96.69 85 TRP A O 1
ATOM 639 N N . PRO A 1 86 ? -4.602 -2.583 20.774 1.00 96.00 86 PRO A N 1
ATOM 640 C CA . PRO A 1 86 ? -5.640 -3.513 21.213 1.00 96.00 86 PRO A CA 1
ATOM 641 C C . PRO A 1 86 ? -6.207 -4.318 20.040 1.00 96.00 86 PRO A C 1
ATOM 643 O O . PRO A 1 86 ? -6.618 -3.741 19.029 1.00 96.00 86 PRO A O 1
ATOM 646 N N . ALA A 1 87 ? -6.260 -5.644 20.179 1.00 93.69 87 ALA A N 1
ATOM 647 C CA . ALA A 1 87 ? -6.700 -6.545 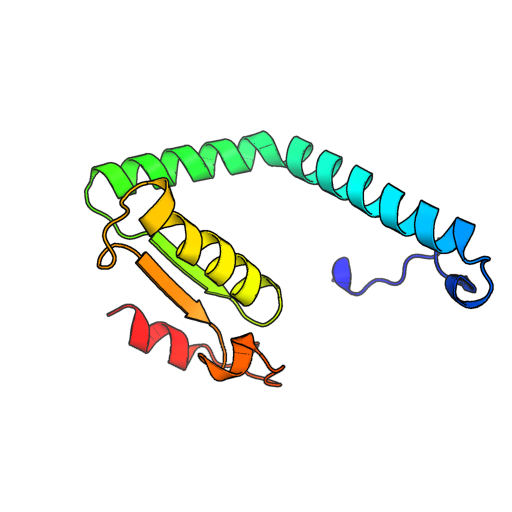19.113 1.00 93.69 87 ALA A CA 1
ATOM 648 C C . ALA A 1 87 ? -8.147 -6.263 18.676 1.00 93.69 87 ALA A C 1
ATOM 650 O O . ALA A 1 87 ? -8.453 -6.265 17.490 1.00 93.69 87 ALA A O 1
ATOM 651 N N . GLU A 1 88 ? -9.024 -5.912 19.617 1.00 94.69 88 GLU A N 1
ATOM 652 C CA . GLU A 1 88 ? -10.422 -5.551 19.365 1.00 94.69 88 GLU A CA 1
ATOM 653 C C . GLU A 1 88 ? -10.592 -4.247 18.561 1.00 94.69 88 GLU A C 1
ATOM 655 O O . GLU A 1 88 ? -11.684 -3.938 18.076 1.00 94.69 88 GLU A O 1
ATOM 660 N N . ARG A 1 89 ? -9.510 -3.471 18.404 1.00 95.75 89 ARG A N 1
ATOM 661 C CA . ARG A 1 89 ? -9.475 -2.224 17.632 1.00 95.75 89 ARG A CA 1
ATOM 662 C C . ARG A 1 89 ? -8.825 -2.381 16.260 1.00 95.75 89 ARG A C 1
ATOM 664 O O . ARG A 1 89 ? -8.602 -1.364 15.602 1.00 95.75 89 ARG A O 1
ATOM 671 N N . LEU A 1 90 ? -8.531 -3.604 15.826 1.00 95.75 90 LEU A N 1
ATOM 672 C CA . LEU A 1 90 ? -7.994 -3.912 14.505 1.00 95.75 90 LEU A CA 1
ATOM 673 C C . LEU A 1 90 ? -8.897 -4.918 13.785 1.00 95.75 90 LEU A C 1
ATOM 675 O O . LEU A 1 90 ? -9.259 -5.947 14.346 1.00 95.75 90 LEU A O 1
ATOM 679 N N . LEU A 1 91 ? -9.229 -4.634 12.528 1.00 93.81 91 LEU A N 1
ATOM 680 C CA . LEU A 1 91 ? -9.930 -5.561 11.644 1.00 93.81 91 LEU A CA 1
ATOM 681 C C . LEU A 1 91 ? -9.205 -5.638 10.299 1.00 93.81 91 LEU A C 1
ATOM 683 O O . LEU A 1 91 ? -8.935 -4.612 9.675 1.00 93.81 91 LEU A O 1
ATOM 687 N N . LEU A 1 92 ? -8.901 -6.858 9.861 1.00 92.62 92 LEU A N 1
ATOM 688 C CA . LEU A 1 92 ? -8.216 -7.148 8.604 1.00 92.62 92 LEU A CA 1
ATOM 689 C C . LEU A 1 92 ? -9.158 -7.946 7.704 1.00 92.62 92 LEU A C 1
ATOM 691 O O . LEU A 1 92 ? -9.468 -9.098 7.991 1.00 92.62 92 LEU A O 1
ATOM 695 N N . LEU A 1 93 ? -9.631 -7.321 6.632 1.00 91.50 93 LEU A N 1
ATOM 696 C CA . LEU A 1 93 ? -10.567 -7.902 5.678 1.00 91.50 93 LEU A CA 1
ATOM 697 C C . LEU A 1 93 ? -9.804 -8.304 4.413 1.00 91.50 93 LEU A C 1
ATOM 699 O O . LEU A 1 93 ? -9.534 -7.476 3.540 1.00 91.50 93 LEU A O 1
ATOM 703 N N . MET A 1 94 ? -9.433 -9.580 4.340 1.00 91.12 94 MET A N 1
ATOM 704 C CA . MET A 1 94 ? -8.790 -10.179 3.173 1.00 91.12 94 MET A CA 1
ATOM 705 C C . MET A 1 94 ? -9.848 -10.842 2.290 1.00 91.12 94 MET A C 1
ATOM 707 O O . MET A 1 94 ? -10.515 -11.783 2.720 1.00 91.12 94 MET A O 1
ATOM 711 N N . ALA A 1 95 ? -9.986 -10.380 1.049 1.00 90.81 95 ALA A N 1
ATOM 712 C CA . ALA A 1 95 ? -10.832 -11.053 0.069 1.00 90.81 95 ALA A CA 1
ATOM 713 C C . ALA A 1 95 ? -10.327 -12.486 -0.177 1.00 90.81 95 ALA A C 1
ATOM 715 O O . ALA A 1 95 ? -9.134 -12.689 -0.420 1.00 90.81 95 ALA A O 1
ATOM 716 N N . GLY A 1 96 ? -11.224 -13.473 -0.101 1.00 88.38 96 GLY A N 1
ATOM 717 C CA . GLY A 1 96 ? -10.867 -14.896 -0.150 1.00 88.38 96 GLY A CA 1
ATOM 718 C C . GLY A 1 96 ? -10.348 -15.469 1.179 1.00 88.38 96 GLY A C 1
ATOM 719 O O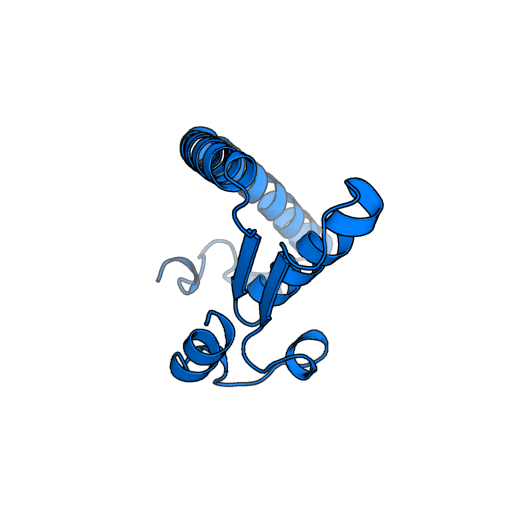 . GLY A 1 96 ? -9.899 -16.614 1.208 1.00 88.38 96 GLY A O 1
ATOM 720 N N . GLY A 1 97 ? -10.410 -14.698 2.271 1.00 87.75 97 GLY A N 1
ATOM 721 C CA . GLY A 1 97 ? -10.075 -15.140 3.626 1.00 87.75 97 GLY A CA 1
ATOM 722 C C . GLY A 1 97 ? -8.601 -15.504 3.829 1.00 87.75 97 GLY A C 1
ATOM 723 O O . GLY A 1 97 ? -7.719 -15.088 3.077 1.00 87.75 97 GLY A O 1
ATOM 724 N N . ASP A 1 98 ? -8.330 -16.300 4.865 1.00 87.19 98 ASP A N 1
ATOM 725 C CA . ASP A 1 98 ? -6.968 -16.667 5.279 1.00 87.19 98 ASP A CA 1
ATOM 726 C C . ASP A 1 98 ? -6.199 -17.444 4.198 1.00 87.19 98 ASP A C 1
ATOM 728 O O . ASP A 1 98 ? -4.986 -17.278 4.051 1.00 87.19 98 ASP A O 1
ATOM 732 N N . ASP A 1 99 ? -6.893 -18.244 3.382 1.00 88.06 99 ASP A N 1
ATOM 733 C CA . ASP A 1 99 ? -6.278 -18.982 2.271 1.00 88.06 99 ASP A CA 1
ATOM 734 C C . ASP A 1 99 ? -5.631 -18.037 1.243 1.00 88.06 99 ASP A C 1
ATOM 736 O O . ASP A 1 99 ? -4.595 -18.364 0.647 1.00 88.06 99 ASP A O 1
ATOM 740 N N . ALA A 1 100 ? -6.185 -16.829 1.080 1.00 89.44 100 ALA A N 1
ATOM 741 C CA . ALA A 1 100 ? -5.673 -15.826 0.155 1.00 89.44 100 ALA A CA 1
ATOM 742 C C . ALA A 1 100 ? -4.339 -15.193 0.610 1.00 89.44 100 ALA A C 1
ATOM 744 O O . ALA A 1 100 ? -3.642 -14.549 -0.188 1.00 89.44 100 ALA A O 1
ATOM 745 N N . LEU A 1 101 ? -3.923 -15.411 1.865 1.00 88.50 101 LEU A N 1
ATOM 746 C CA . LEU A 1 101 ? -2.614 -14.975 2.362 1.00 88.50 101 LEU A CA 1
ATOM 747 C C . LEU A 1 101 ? -1.474 -15.700 1.647 1.00 88.50 101 LEU A C 1
ATOM 749 O O . LEU A 1 101 ? -0.488 -15.071 1.266 1.00 88.50 101 LEU A O 1
ATOM 753 N N . LEU A 1 102 ? -1.625 -17.008 1.426 1.00 90.50 102 LEU A N 1
ATOM 754 C CA . LEU A 1 102 ? -0.579 -17.862 0.855 1.00 90.50 102 LEU A CA 1
ATOM 755 C C . LEU A 1 102 ? -0.838 -18.245 -0.603 1.00 90.50 102 LEU A C 1
ATOM 757 O O . LEU A 1 102 ? 0.076 -18.711 -1.285 1.00 90.50 102 LEU A O 1
ATOM 761 N N . ARG A 1 103 ? -2.072 -18.085 -1.089 1.00 89.44 103 ARG A N 1
ATOM 762 C CA . ARG A 1 103 ? -2.474 -18.473 -2.445 1.00 89.44 103 ARG A CA 1
ATOM 763 C C . ARG A 1 103 ? -3.266 -17.356 -3.112 1.00 89.44 103 ARG A C 1
ATOM 765 O O . ARG A 1 103 ? -3.864 -16.517 -2.450 1.00 89.44 103 ARG A O 1
ATOM 772 N N . ALA A 1 104 ? -3.240 -17.310 -4.439 1.00 85.88 104 ALA A N 1
ATOM 773 C CA . ALA A 1 104 ? -4.170 -16.466 -5.176 1.00 85.88 104 ALA A CA 1
ATOM 774 C C . ALA A 1 104 ? -5.546 -17.144 -5.191 1.00 85.88 104 ALA A C 1
ATOM 776 O O . ALA A 1 104 ? -5.631 -18.343 -5.459 1.00 85.88 104 ALA A O 1
ATOM 777 N N . VAL A 1 105 ? -6.595 -16.375 -4.905 1.00 86.50 105 VAL A N 1
ATOM 778 C CA . VAL A 1 105 ? -7.991 -16.810 -5.012 1.00 86.50 105 VAL A CA 1
ATOM 779 C C . VAL A 1 105 ? -8.630 -15.956 -6.099 1.00 86.50 105 VAL A C 1
ATOM 781 O O . VAL A 1 105 ? -8.821 -14.755 -5.922 1.00 86.50 105 VAL A O 1
ATOM 784 N N . GLU A 1 106 ? -8.858 -16.561 -7.261 1.00 82.38 106 GLU A N 1
ATOM 785 C CA . GLU A 1 106 ? -9.409 -15.877 -8.432 1.00 82.38 106 GLU A CA 1
ATOM 786 C C . GLU A 1 106 ? -10.871 -15.474 -8.184 1.00 82.38 106 GLU A C 1
ATOM 788 O O . GLU A 1 106 ? -11.638 -16.243 -7.608 1.00 82.38 106 GLU A O 1
ATOM 793 N N . GLY A 1 107 ? -11.247 -14.257 -8.585 1.00 82.75 107 GLY A N 1
ATOM 794 C CA . GLY A 1 107 ? -12.608 -13.724 -8.429 1.00 82.75 107 GLY A CA 1
ATOM 795 C C . GLY A 1 107 ? -12.987 -13.264 -7.016 1.00 82.75 107 GLY A C 1
ATOM 796 O O . GLY A 1 107 ? -14.065 -12.711 -6.832 1.00 82.75 107 GLY A O 1
ATOM 797 N N . ALA A 1 108 ? -12.114 -13.428 -6.014 1.00 83.56 108 ALA A N 1
ATOM 798 C CA . ALA A 1 108 ? -12.398 -12.987 -4.643 1.00 83.56 108 ALA A CA 1
ATOM 799 C C . ALA A 1 108 ? -12.583 -11.461 -4.520 1.00 83.56 108 ALA A C 1
ATOM 801 O O . ALA A 1 108 ? -13.252 -10.979 -3.612 1.00 83.56 108 ALA A O 1
ATOM 802 N N . GLU A 1 109 ? -11.984 -10.683 -5.423 1.00 82.00 109 GLU A N 1
ATOM 803 C CA . GLU A 1 109 ? -12.125 -9.222 -5.440 1.00 82.00 109 GLU A CA 1
ATOM 804 C C . GLU A 1 109 ? -13.484 -8.732 -5.965 1.00 82.00 109 GLU A C 1
ATOM 806 O O . GLU A 1 109 ? -13.829 -7.570 -5.748 1.00 82.00 109 GLU A O 1
ATOM 811 N N . ASP A 1 110 ? -14.279 -9.612 -6.582 1.00 84.19 110 ASP A N 1
ATOM 812 C CA . ASP A 1 110 ? -15.564 -9.273 -7.203 1.00 84.19 110 ASP A CA 1
ATOM 813 C C . ASP A 1 110 ? -16.774 -9.462 -6.262 1.00 84.19 110 ASP A C 1
ATOM 815 O O . ASP A 1 110 ? -17.912 -9.159 -6.629 1.00 84.19 110 ASP A O 1
ATOM 819 N N . THR A 1 111 ? -16.562 -9.949 -5.034 1.00 78.31 111 THR A N 1
ATOM 820 C CA . THR A 1 111 ? -17.630 -10.310 -4.085 1.00 78.31 111 THR A CA 1
ATOM 821 C C . THR A 1 111 ? -17.724 -9.336 -2.908 1.00 78.31 111 THR A C 1
ATOM 823 O O . THR A 1 111 ? -17.068 -9.495 -1.880 1.00 78.31 111 THR A O 1
ATOM 826 N N . ALA A 1 112 ? -18.593 -8.328 -3.024 1.00 72.06 112 ALA A N 1
ATOM 827 C CA . ALA A 1 112 ? -18.762 -7.294 -1.993 1.00 72.06 112 ALA A CA 1
ATOM 828 C C . ALA A 1 112 ? -19.507 -7.769 -0.726 1.00 72.06 112 ALA A C 1
ATOM 830 O O . ALA A 1 112 ? -19.281 -7.228 0.361 1.00 72.06 112 ALA A O 1
ATOM 831 N N . ASP A 1 113 ? -20.383 -8.772 -0.851 1.00 69.75 113 ASP A N 1
ATOM 832 C CA . ASP A 1 113 ? -21.263 -9.224 0.237 1.00 69.75 113 ASP A CA 1
ATOM 833 C C . ASP A 1 113 ? -20.485 -9.827 1.420 1.00 69.75 113 ASP A C 1
ATOM 835 O O . ASP A 1 113 ? -20.889 -9.683 2.575 1.00 69.75 113 ASP A O 1
ATOM 839 N N . GLU A 1 114 ? -19.330 -10.441 1.151 1.00 67.12 114 GLU A N 1
ATOM 840 C CA . GLU A 1 114 ? -18.488 -11.071 2.174 1.00 67.12 114 GLU A CA 1
ATOM 841 C C . GLU A 1 114 ? -17.880 -10.045 3.141 1.00 67.12 114 GLU A C 1
ATOM 843 O O . GLU A 1 114 ? -17.800 -10.288 4.345 1.00 67.12 114 GLU A O 1
ATOM 848 N N . ALA A 1 115 ? -17.508 -8.860 2.646 1.00 69.50 115 ALA A N 1
ATOM 849 C CA . ALA A 1 115 ? -16.919 -7.809 3.473 1.00 69.50 115 ALA A CA 1
ATOM 850 C C . ALA A 1 115 ? -17.948 -7.146 4.402 1.00 69.50 115 ALA A C 1
ATOM 852 O O . ALA A 1 115 ? -17.629 -6.810 5.544 1.00 69.50 115 ALA A O 1
ATOM 853 N N . ALA A 1 116 ? -19.190 -6.967 3.940 1.00 70.81 116 ALA A N 1
ATOM 854 C CA . ALA A 1 116 ? -20.238 -6.310 4.722 1.00 70.81 116 ALA A CA 1
ATOM 855 C C . ALA A 1 116 ? -20.619 -7.107 5.982 1.00 70.81 116 ALA A C 1
ATOM 857 O O . ALA A 1 116 ? -20.892 -6.510 7.023 1.00 70.81 116 ALA A O 1
ATOM 858 N N . ALA A 1 117 ? -20.577 -8.441 5.913 1.00 69.12 117 ALA A N 1
ATOM 859 C CA . ALA A 1 117 ? -20.887 -9.324 7.037 1.00 69.12 117 ALA A CA 1
ATOM 860 C C . ALA A 1 117 ? -19.854 -9.271 8.181 1.00 69.12 117 ALA A C 1
ATOM 862 O O . ALA A 1 117 ? -20.164 -9.694 9.289 1.00 69.12 117 ALA A O 1
ATOM 863 N N . LEU A 1 118 ? -18.643 -8.758 7.929 1.00 68.25 118 LEU A N 1
ATOM 864 C CA . LEU A 1 118 ? -17.530 -8.749 8.889 1.00 68.25 118 LEU A CA 1
ATOM 865 C C . LEU A 1 118 ? -17.389 -7.425 9.664 1.00 68.25 118 LEU A C 1
ATOM 867 O O . LEU A 1 118 ? -16.587 -7.331 10.592 1.00 68.25 118 LEU A O 1
ATOM 871 N N . ILE A 1 119 ? -18.124 -6.381 9.266 1.00 68.00 119 ILE A N 1
ATOM 872 C CA . ILE A 1 119 ? -18.005 -5.023 9.830 1.00 68.00 119 ILE A CA 1
ATOM 873 C C . ILE A 1 119 ? -18.989 -4.785 10.996 1.00 68.00 119 ILE A C 1
ATOM 875 O O . ILE A 1 119 ? -18.714 -3.933 11.861 1.00 68.00 119 ILE A O 1
ATOM 879 N N . TYR A 1 120 ? -20.092 -5.542 11.025 1.00 57.47 120 TYR A N 1
ATOM 880 C CA . TYR A 1 120 ? -21.171 -5.505 12.023 1.00 57.47 120 TYR A CA 1
ATOM 881 C C . TYR A 1 120 ? -21.029 -6.611 13.069 1.00 57.47 120 TYR A C 1
ATOM 883 O O . TYR A 1 120 ? -21.410 -6.336 14.229 1.00 57.47 120 TYR A O 1
#

Foldseek 3Di:
DVVPDDDPVCVPVVVDDPVVVVVVVVVVVVVVVVVVVVCVVVVVVVVVVVVVQVVVVAADEDADEAPRLLVLVVVQVVCCVPPVDDPVRYHRHYQVPPVRNPDHDPCSRVDPVSVVVRPD